Protein AF-A0A1W9SEL7-F1 (afdb_monomer)

Solvent-accessible surface area (backbone atoms only — not comparable to full-atom values): 6233 Å² total; per-residue (Å²): 113,47,73,79,56,69,37,65,47,101,84,68,47,80,38,67,69,52,57,69,60,51,55,50,52,54,50,51,52,53,48,37,45,72,78,35,52,65,64,41,68,40,47,65,37,40,35,54,46,99,85,51,26,38,34,38,27,29,64,69,72,60,26,35,34,37,40,40,67,62,68,57,68,65,29,49,51,54,47,48,55,52,50,52,54,26,55,79,68,72,43,52,85,44,36,44,32,41,37,35,64,49,86,98,44,71,50,74,43,63,64,131

Nearest PDB structures (foldseek):
  8p1u-assembly1_E  TM=7.828E-01  e=2.071E-04  Pseudomonas aeruginosa
  9btg-assembly1_C  TM=3.537E-01  e=1.148E+00  Homo sapiens
  2vrt-assembly1_A  TM=2.180E-01  e=5.258E+00  Escherichia coli

Foldseek 3Di:
DPAFDWDQDPVRDTDGPDVPLVVVQVVLLVVCCVPPVPVSVQWPDWHQDPQRWIWTFGPAQREIETQTHPDSVVLVVVVVVVVVVCVVVVNPNQWRYWYSNDDPDIDTDGHD

Mean predicted aligned error: 4.71 Å

pLDDT: mean 89.11, std 7.03, range [60.47, 96.12]

Structure (mmCIF, N/CA/C/O backbone):
data_AF-A0A1W9SEL7-F1
#
_entry.id   AF-A0A1W9SEL7-F1
#
loop_
_atom_site.group_PDB
_atom_site.id
_atom_site.type_symbol
_atom_site.label_atom_id
_atom_site.label_alt_id
_atom_site.label_comp_id
_atom_site.label_asym_id
_atom_site.label_entity_id
_atom_site.label_seq_id
_atom_site.pdbx_PDB_ins_code
_atom_site.Cartn_x
_atom_site.Cartn_y
_atom_site.Cartn_z
_atom_site.occupancy
_atom_site.B_iso_or_equiv
_atom_site.auth_seq_id
_atom_site.auth_comp_id
_atom_site.auth_asym_id
_atom_site.auth_atom_id
_atom_site.pdbx_PDB_model_num
ATOM 1 N N . ILE A 1 1 ? 8.439 5.932 -1.613 1.00 60.47 1 ILE A N 1
ATOM 2 C CA . ILE A 1 1 ? 8.726 4.641 -2.286 1.00 60.47 1 ILE A CA 1
ATOM 3 C C . ILE A 1 1 ? 10.081 4.193 -1.777 1.00 60.47 1 ILE A C 1
ATOM 5 O O . ILE A 1 1 ? 11.043 4.935 -1.947 1.00 60.47 1 ILE A O 1
ATOM 9 N N . THR A 1 2 ? 10.129 3.054 -1.103 1.00 64.75 2 THR A N 1
ATOM 10 C CA . THR A 1 2 ? 11.335 2.460 -0.506 1.00 64.75 2 THR A CA 1
ATOM 11 C C . THR A 1 2 ? 11.550 1.073 -1.124 1.00 64.75 2 THR A C 1
ATOM 13 O O . THR A 1 2 ? 10.683 0.567 -1.838 1.00 64.75 2 THR A O 1
ATOM 16 N N . GLY A 1 3 ? 12.739 0.481 -0.964 1.00 60.62 3 GLY A N 1
ATOM 17 C CA . GLY A 1 3 ? 13.061 -0.806 -1.605 1.00 60.62 3 GLY A CA 1
ATOM 18 C C . GLY A 1 3 ? 13.332 -0.728 -3.116 1.00 60.62 3 GLY A C 1
ATOM 19 O O . GLY A 1 3 ? 13.294 -1.744 -3.802 1.00 60.62 3 GLY A O 1
ATOM 20 N N . ILE A 1 4 ? 13.621 0.464 -3.655 1.00 67.31 4 ILE A N 1
ATOM 21 C CA . ILE A 1 4 ? 14.069 0.620 -5.046 1.00 67.31 4 ILE A CA 1
ATOM 22 C C . ILE A 1 4 ? 15.482 0.047 -5.160 1.00 67.31 4 ILE A C 1
ATOM 24 O O . ILE A 1 4 ? 16.433 0.600 -4.606 1.00 67.31 4 ILE A O 1
ATOM 28 N N . HIS A 1 5 ? 15.623 -1.054 -5.890 1.00 72.62 5 HIS A N 1
ATOM 29 C CA . HIS A 1 5 ? 16.928 -1.621 -6.184 1.00 72.62 5 HIS A CA 1
ATOM 30 C C . HIS A 1 5 ? 17.645 -0.765 -7.233 1.00 72.62 5 HIS A C 1
ATOM 32 O O . HIS A 1 5 ? 17.101 -0.489 -8.304 1.00 72.62 5 HIS A O 1
ATOM 38 N N . LEU A 1 6 ? 18.857 -0.322 -6.901 1.00 82.19 6 LEU A N 1
ATOM 39 C CA . LEU A 1 6 ? 19.727 0.434 -7.795 1.00 82.19 6 LEU A CA 1
ATOM 40 C C . LEU A 1 6 ? 20.904 -0.447 -8.213 1.00 82.19 6 LEU A C 1
ATOM 42 O O . LEU A 1 6 ? 21.515 -1.098 -7.366 1.00 82.19 6 LEU A O 1
ATOM 46 N N . VAL A 1 7 ? 21.240 -0.425 -9.497 1.00 86.38 7 VAL A N 1
ATOM 47 C CA . VAL A 1 7 ? 22.414 -1.098 -10.073 1.00 86.38 7 VAL A CA 1
ATOM 48 C C . VAL A 1 7 ? 23.295 -0.076 -10.777 1.00 86.38 7 VAL A C 1
ATOM 50 O O . VAL A 1 7 ? 22.827 1.005 -11.123 1.00 86.38 7 VAL A O 1
ATOM 53 N N . ASN A 1 8 ? 24.569 -0.397 -10.983 1.00 91.75 8 ASN A N 1
ATOM 54 C CA . ASN A 1 8 ? 25.436 0.431 -11.816 1.00 91.75 8 ASN A CA 1
ATOM 55 C C . ASN A 1 8 ? 25.229 0.049 -13.286 1.00 91.75 8 ASN A C 1
ATOM 57 O O . ASN A 1 8 ? 25.234 -1.137 -13.615 1.00 91.75 8 ASN A O 1
ATOM 61 N N . ASP A 1 9 ? 25.050 1.035 -14.159 1.00 88.38 9 ASP A N 1
ATOM 62 C CA . ASP A 1 9 ? 25.080 0.820 -15.604 1.00 88.38 9 ASP A CA 1
ATOM 63 C C . ASP A 1 9 ? 26.523 0.642 -16.118 1.00 88.38 9 ASP A C 1
ATOM 65 O O . ASP A 1 9 ? 27.495 0.695 -15.357 1.00 88.38 9 ASP A O 1
ATOM 69 N N . SER A 1 10 ? 26.679 0.452 -17.430 1.00 87.50 10 SER A N 1
ATOM 70 C CA . SER A 1 10 ? 27.986 0.297 -18.086 1.00 87.50 10 SER A CA 1
ATOM 71 C C . SER A 1 10 ? 28.911 1.514 -17.948 1.00 87.50 10 SER A C 1
ATOM 73 O O . SER A 1 10 ? 30.086 1.420 -18.286 1.00 87.50 10 SER A O 1
ATOM 75 N N . THR A 1 11 ? 28.399 2.652 -17.472 1.00 90.75 11 THR A N 1
ATOM 76 C CA . THR A 1 11 ? 29.159 3.886 -17.220 1.00 90.75 11 THR A CA 1
ATOM 77 C C . THR A 1 11 ? 29.483 4.090 -15.736 1.00 90.75 11 THR A C 1
ATOM 79 O O . THR A 1 11 ? 30.118 5.077 -15.373 1.00 90.75 11 THR A O 1
ATOM 82 N N . GLY A 1 12 ? 29.060 3.167 -14.863 1.00 87.75 12 GLY A N 1
ATOM 83 C CA . GLY A 1 12 ? 29.219 3.276 -13.412 1.00 87.75 12 GLY A CA 1
ATOM 84 C C . GLY A 1 12 ? 28.157 4.146 -12.731 1.00 87.75 12 GLY A C 1
ATOM 85 O O . GLY A 1 12 ? 28.245 4.393 -11.527 1.00 87.75 12 GLY A O 1
ATOM 86 N N . LYS A 1 13 ? 27.136 4.606 -13.463 1.00 90.81 13 LYS A N 1
ATOM 87 C CA . LYS A 1 13 ? 26.049 5.417 -12.912 1.00 90.81 13 LYS A CA 1
ATOM 88 C C . LYS A 1 13 ? 25.004 4.519 -12.256 1.00 90.81 13 LYS A C 1
ATOM 90 O O . LYS A 1 13 ? 24.579 3.522 -12.832 1.00 90.81 13 LYS A O 1
ATOM 95 N N . LYS A 1 14 ? 24.530 4.908 -11.067 1.00 86.50 14 LYS A N 1
ATOM 96 C CA . LYS A 1 14 ? 23.401 4.235 -10.409 1.00 86.50 14 LYS A CA 1
ATOM 97 C C . LYS A 1 14 ? 22.108 4.480 -11.186 1.00 86.50 14 LYS A C 1
ATOM 99 O O . LYS A 1 14 ? 21.668 5.623 -11.320 1.00 86.50 14 LYS A O 1
ATOM 104 N N . VAL A 1 15 ? 21.482 3.405 -11.640 1.00 87.31 15 VAL A N 1
ATOM 105 C CA . VAL A 1 15 ? 20.186 3.385 -12.321 1.00 87.31 15 VAL A CA 1
ATOM 106 C C . VAL A 1 15 ? 19.225 2.458 -11.586 1.00 87.31 15 VAL A C 1
ATOM 108 O O . VAL A 1 15 ? 19.641 1.584 -10.826 1.00 87.31 15 VAL A O 1
ATOM 111 N N . ILE A 1 16 ? 17.925 2.659 -11.789 1.00 85.06 16 ILE A N 1
ATOM 112 C CA . ILE A 1 16 ? 16.897 1.775 -11.238 1.00 85.06 16 ILE A CA 1
ATOM 113 C C . ILE A 1 16 ? 17.027 0.408 -11.918 1.00 85.06 16 ILE A C 1
ATOM 115 O O . ILE A 1 16 ? 16.936 0.320 -13.139 1.00 85.06 16 ILE A O 1
ATOM 119 N N . GLU A 1 17 ? 17.207 -0.653 -11.128 1.00 84.31 17 GLU A N 1
ATOM 120 C CA . GLU A 1 17 ? 17.350 -2.034 -11.618 1.00 84.31 17 GLU A CA 1
ATOM 121 C C . GLU A 1 17 ? 16.140 -2.461 -12.454 1.00 84.31 17 GLU A C 1
ATOM 123 O O . GLU A 1 17 ? 16.272 -3.158 -13.456 1.00 84.31 17 GLU A O 1
ATOM 128 N N . ASN A 1 18 ? 14.944 -2.016 -12.058 1.00 84.88 18 ASN A N 1
ATOM 129 C CA . ASN A 1 18 ? 13.704 -2.338 -12.747 1.00 84.88 18 ASN A CA 1
ATOM 130 C C . ASN A 1 18 ? 12.800 -1.107 -12.902 1.00 84.88 18 ASN A C 1
ATOM 132 O O . ASN A 1 18 ?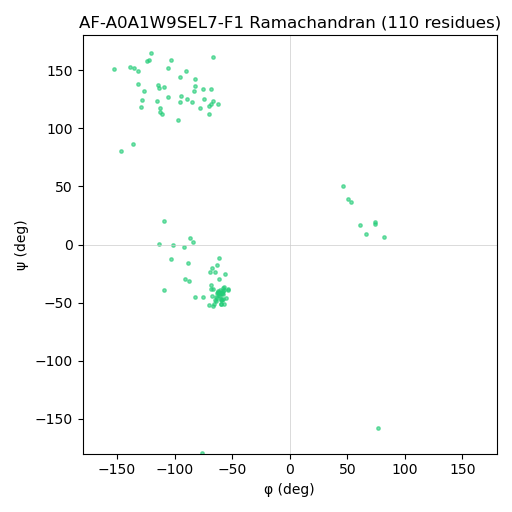 11.916 -0.845 -12.080 1.00 84.88 18 ASN A O 1
ATOM 136 N N . GLN A 1 19 ? 13.024 -0.352 -13.980 1.00 85.31 19 GLN A N 1
ATOM 137 C CA . GLN A 1 19 ? 12.244 0.848 -14.295 1.00 85.31 19 GLN A CA 1
ATOM 138 C C . GLN A 1 19 ? 10.741 0.549 -14.431 1.00 85.31 19 GLN A C 1
ATOM 140 O O . GLN A 1 19 ? 9.917 1.318 -13.945 1.00 85.31 19 GLN A O 1
ATOM 145 N N . ILE A 1 20 ? 10.375 -0.607 -14.999 1.00 86.38 20 ILE A N 1
ATOM 146 C CA . ILE A 1 20 ? 8.973 -1.019 -15.185 1.00 86.38 20 ILE A CA 1
ATOM 147 C C . ILE A 1 20 ? 8.253 -1.142 -13.834 1.00 86.38 20 ILE A C 1
ATOM 149 O O . ILE A 1 20 ? 7.114 -0.688 -13.686 1.00 86.38 20 ILE A O 1
ATOM 153 N N . LEU A 1 21 ? 8.903 -1.739 -12.829 1.00 83.00 21 LEU A N 1
ATOM 154 C CA . LEU A 1 21 ? 8.338 -1.843 -11.481 1.00 83.00 21 LEU A CA 1
ATOM 155 C C . LEU A 1 21 ? 8.202 -0.475 -10.809 1.00 83.00 21 LEU A C 1
ATOM 157 O O . LEU A 1 21 ? 7.195 -0.234 -10.139 1.00 83.00 21 LEU A O 1
ATOM 161 N N . MET A 1 22 ? 9.166 0.424 -11.013 1.00 84.94 22 MET A N 1
ATOM 162 C CA . MET A 1 22 ? 9.087 1.790 -10.493 1.00 84.94 22 MET A CA 1
ATOM 163 C C . MET A 1 22 ? 7.922 2.565 -11.120 1.00 84.94 22 MET A C 1
ATOM 165 O O . MET A 1 22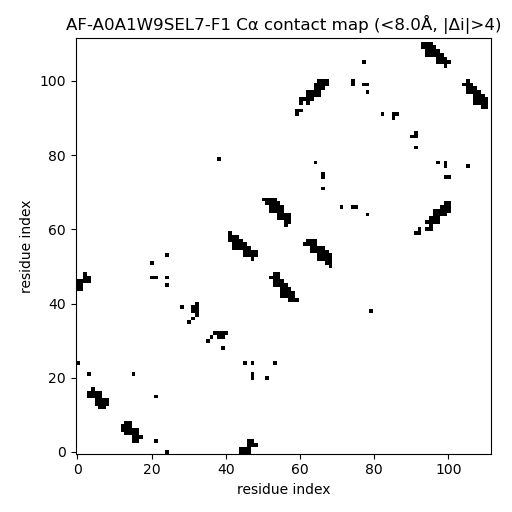 ? 7.102 3.137 -10.401 1.00 84.94 22 MET A O 1
ATOM 169 N N . ASP A 1 23 ? 7.790 2.535 -12.445 1.00 87.62 23 ASP A N 1
ATOM 170 C CA . ASP A 1 23 ? 6.705 3.217 -13.155 1.00 87.62 23 ASP A CA 1
ATOM 171 C C . ASP A 1 23 ? 5.339 2.688 -12.711 1.00 87.62 23 ASP A C 1
ATOM 173 O O . ASP A 1 23 ? 4.390 3.451 -12.498 1.00 87.62 23 ASP A O 1
ATOM 177 N N . ARG A 1 24 ? 5.247 1.372 -12.490 1.00 85.75 24 ARG A N 1
ATOM 178 C CA . ARG A 1 24 ? 4.054 0.725 -11.944 1.00 85.75 24 ARG A CA 1
ATOM 179 C C . ARG A 1 24 ? 3.734 1.203 -10.525 1.00 85.75 24 ARG A C 1
ATOM 181 O O . ARG A 1 24 ? 2.577 1.524 -10.255 1.00 85.75 24 ARG A O 1
ATOM 188 N N . ALA A 1 25 ? 4.727 1.280 -9.641 1.00 87.06 25 ALA A N 1
ATOM 189 C CA . ALA A 1 25 ? 4.565 1.789 -8.278 1.00 87.06 25 ALA A CA 1
ATOM 190 C C . ALA A 1 25 ? 4.052 3.234 -8.268 1.00 87.06 25 ALA A C 1
ATOM 192 O O . ALA A 1 25 ? 3.071 3.561 -7.597 1.00 87.06 25 ALA A O 1
ATOM 193 N N . VAL A 1 26 ? 4.678 4.093 -9.077 1.00 89.69 26 VAL A N 1
ATOM 194 C CA . VAL A 1 26 ? 4.292 5.500 -9.231 1.00 89.69 26 VAL A CA 1
ATOM 195 C C . VAL A 1 26 ? 2.874 5.615 -9.785 1.00 89.69 26 VAL A C 1
ATOM 197 O O . VAL A 1 26 ? 2.094 6.435 -9.300 1.00 89.69 26 VAL A O 1
ATOM 200 N N . LYS A 1 27 ? 2.504 4.789 -10.771 1.00 89.62 27 LYS A N 1
ATOM 201 C CA . LYS A 1 27 ? 1.144 4.765 -11.328 1.00 89.62 27 LYS A CA 1
ATOM 202 C C . LYS A 1 27 ? 0.104 4.414 -10.265 1.00 89.62 27 LYS A C 1
ATOM 204 O O . LYS A 1 27 ? -0.921 5.088 -10.191 1.00 89.62 27 LYS A O 1
ATOM 209 N N . ILE A 1 28 ? 0.379 3.408 -9.434 1.00 89.50 28 ILE A N 1
ATOM 210 C CA . ILE A 1 28 ? -0.498 3.013 -8.325 1.00 89.50 28 ILE A CA 1
ATOM 211 C C . ILE A 1 28 ? -0.676 4.177 -7.347 1.00 89.50 28 ILE A C 1
ATOM 213 O O . ILE A 1 28 ? -1.807 4.572 -7.081 1.00 89.50 28 ILE A O 1
ATOM 217 N N . LEU A 1 29 ? 0.413 4.801 -6.890 1.00 91.62 29 LEU A N 1
ATOM 218 C CA . LEU A 1 29 ? 0.332 5.943 -5.972 1.00 91.62 29 LEU A CA 1
ATOM 219 C C . LEU A 1 29 ? -0.428 7.130 -6.568 1.00 91.62 29 LEU A C 1
ATOM 221 O O . LEU A 1 29 ? -1.236 7.743 -5.877 1.00 91.62 29 LEU A O 1
ATOM 225 N N . LYS A 1 30 ? -0.216 7.441 -7.853 1.00 92.94 30 LYS A N 1
ATOM 226 C CA . LYS A 1 30 ? -0.966 8.499 -8.548 1.00 92.94 30 LYS A CA 1
ATOM 227 C C . LYS A 1 30 ? -2.462 8.187 -8.620 1.00 92.94 30 LYS A C 1
ATOM 229 O O . LYS A 1 30 ? -3.268 9.097 -8.456 1.00 92.94 30 LYS A O 1
ATOM 234 N N . MET A 1 31 ? -2.832 6.927 -8.857 1.00 90.88 31 MET A N 1
ATOM 235 C CA . MET A 1 31 ? -4.233 6.501 -8.852 1.00 90.88 31 MET A CA 1
ATOM 236 C C . MET A 1 31 ? -4.867 6.644 -7.470 1.00 90.88 31 MET A C 1
ATOM 238 O O . MET A 1 31 ? -5.945 7.223 -7.378 1.00 90.88 31 MET A O 1
ATOM 242 N N . ILE A 1 32 ? -4.191 6.175 -6.416 1.00 92.75 32 ILE A N 1
ATOM 243 C CA . ILE A 1 32 ? -4.669 6.321 -5.033 1.00 92.75 32 ILE A CA 1
ATOM 244 C C . ILE A 1 32 ? -4.814 7.808 -4.713 1.00 92.75 32 ILE A C 1
ATOM 246 O O . ILE A 1 32 ? -5.900 8.238 -4.374 1.00 92.75 32 ILE A O 1
ATOM 250 N N . LYS A 1 33 ? -3.784 8.630 -4.955 1.00 95.12 33 LYS A N 1
ATOM 251 C CA . LYS A 1 33 ? -3.839 10.083 -4.716 1.00 95.12 33 LYS A CA 1
ATOM 252 C C . LYS A 1 33 ? -5.024 10.764 -5.404 1.00 95.12 33 LYS A C 1
ATOM 254 O O . LYS A 1 33 ? -5.581 11.707 -4.856 1.00 95.12 33 LYS A O 1
ATOM 259 N N . LYS A 1 34 ? -5.365 10.334 -6.621 1.00 93.75 34 LYS A N 1
ATOM 260 C CA . LYS A 1 34 ? -6.468 10.909 -7.396 1.00 93.75 34 LYS A CA 1
ATOM 261 C C . LYS A 1 34 ? -7.837 10.462 -6.878 1.00 93.75 34 LYS A C 1
ATOM 263 O O . LYS A 1 34 ? -8.737 11.289 -6.804 1.00 93.75 34 LYS A O 1
ATOM 268 N N . ASN A 1 35 ? -7.999 9.172 -6.596 1.00 91.44 35 ASN A N 1
ATOM 269 C CA . ASN A 1 35 ? -9.303 8.579 -6.288 1.00 91.44 35 ASN A CA 1
ATOM 270 C C . ASN A 1 35 ? -9.620 8.594 -4.789 1.00 91.44 35 ASN A C 1
ATOM 272 O O . ASN A 1 35 ? -10.784 8.649 -4.412 1.00 91.44 35 ASN A O 1
ATOM 276 N N . ASP A 1 36 ? -8.586 8.532 -3.957 1.00 93.75 36 ASP A N 1
ATOM 277 C CA . ASP A 1 36 ? -8.663 8.467 -2.506 1.00 93.75 36 ASP A CA 1
ATOM 278 C C . ASP A 1 36 ? -7.470 9.215 -1.860 1.00 93.75 36 ASP A C 1
ATOM 280 O O . ASP A 1 36 ? -6.458 8.617 -1.465 1.00 93.75 36 ASP A O 1
ATOM 284 N N . PRO A 1 37 ? -7.550 10.558 -1.774 1.00 94.50 37 PRO A N 1
ATOM 285 C CA . PRO A 1 37 ? -6.495 11.376 -1.182 1.00 94.50 37 PRO A CA 1
ATOM 286 C C . PRO A 1 37 ? -6.233 11.063 0.295 1.00 94.50 37 PRO A C 1
ATOM 288 O O . PRO A 1 37 ? -5.099 11.225 0.748 1.00 94.50 37 PRO A O 1
ATOM 291 N N . PHE A 1 38 ? -7.256 10.620 1.035 1.00 93.94 38 PHE A N 1
ATOM 292 C CA . PHE A 1 38 ? -7.119 10.269 2.445 1.00 93.94 38 PHE A CA 1
ATOM 293 C C . PHE A 1 38 ? -6.291 8.995 2.597 1.00 93.94 38 PHE A C 1
ATOM 295 O O . PHE A 1 38 ? -5.249 9.033 3.247 1.00 93.94 38 PHE A O 1
ATOM 302 N N . LEU A 1 39 ? -6.646 7.913 1.898 1.00 93.56 39 LEU A N 1
ATOM 303 C CA . LEU A 1 39 ? -5.847 6.687 1.895 1.00 93.56 39 LEU A CA 1
ATOM 304 C C . LEU A 1 39 ? -4.415 6.935 1.411 1.00 93.56 39 LEU A C 1
ATOM 306 O O . LEU A 1 39 ? -3.468 6.405 1.984 1.00 93.56 39 LEU A O 1
ATOM 310 N N . TYR A 1 40 ? -4.231 7.776 0.388 1.00 94.69 40 TYR A N 1
ATOM 311 C CA . TYR A 1 40 ? -2.890 8.181 -0.043 1.00 94.69 40 TYR A CA 1
ATOM 312 C C . TYR A 1 40 ? -2.109 8.859 1.086 1.00 94.69 40 TYR A C 1
ATOM 314 O O . TYR A 1 40 ? -0.918 8.602 1.252 1.00 94.69 40 TYR A O 1
ATOM 322 N N . SER A 1 41 ? -2.771 9.723 1.858 1.00 94.25 41 SER A N 1
ATOM 323 C CA . SER A 1 41 ? -2.154 10.398 2.994 1.00 94.25 41 SER A CA 1
ATOM 324 C C . SER A 1 41 ? -1.804 9.445 4.133 1.00 94.25 41 SER A C 1
ATOM 326 O O . SER A 1 41 ? -0.911 9.773 4.900 1.00 94.25 41 SER A O 1
ATOM 328 N N . GLU A 1 42 ? -2.411 8.264 4.202 1.00 94.19 42 GLU A N 1
ATOM 329 C CA . GLU A 1 42 ? -2.134 7.254 5.227 1.00 94.19 42 GLU A CA 1
ATOM 330 C C . GLU A 1 42 ? -0.994 6.305 4.855 1.00 94.19 42 GLU A C 1
ATOM 332 O O . GLU A 1 42 ? -0.437 5.648 5.729 1.00 94.19 42 GLU A O 1
ATOM 337 N N . ILE A 1 43 ? -0.587 6.252 3.587 1.00 93.62 43 ILE A N 1
ATOM 338 C CA . ILE A 1 43 ? 0.547 5.434 3.147 1.00 93.62 43 ILE A CA 1
ATOM 339 C C . ILE A 1 43 ? 1.856 6.148 3.514 1.00 93.62 43 ILE A C 1
ATOM 341 O O . ILE A 1 43 ? 2.146 7.240 3.019 1.00 93.62 43 ILE A O 1
ATOM 345 N N . SER A 1 44 ? 2.672 5.525 4.365 1.00 93.06 44 SER A N 1
ATOM 346 C CA . SER A 1 44 ? 4.037 5.974 4.666 1.00 93.06 44 SER A CA 1
ATOM 347 C C . SER A 1 44 ? 5.012 5.488 3.596 1.00 93.06 44 SER A C 1
ATOM 349 O O . SER A 1 44 ? 5.820 6.264 3.079 1.00 93.06 44 SER A O 1
ATOM 351 N N . GLU A 1 45 ? 4.897 4.216 3.208 1.00 91.56 45 GLU A N 1
ATOM 352 C CA . GLU A 1 45 ? 5.807 3.581 2.263 1.00 91.56 45 GLU A CA 1
ATOM 353 C C . GLU A 1 45 ? 5.092 2.673 1.262 1.00 91.56 45 GLU A C 1
ATOM 355 O O . GLU A 1 45 ? 4.045 2.087 1.523 1.00 91.56 45 GLU A O 1
ATOM 360 N N . LEU A 1 46 ? 5.711 2.539 0.090 1.00 90.56 46 LEU A N 1
ATOM 361 C CA . LEU A 1 46 ? 5.355 1.551 -0.921 1.00 90.56 46 LEU A CA 1
ATOM 362 C C . LEU A 1 46 ? 6.637 0.826 -1.296 1.00 90.56 46 LEU A C 1
ATOM 364 O O . LEU A 1 46 ? 7.600 1.479 -1.716 1.00 90.56 46 LEU A O 1
ATOM 368 N N . ASN A 1 47 ? 6.603 -0.495 -1.159 1.00 88.56 47 ASN A N 1
ATOM 369 C CA . ASN A 1 47 ? 7.669 -1.411 -1.521 1.00 88.56 47 ASN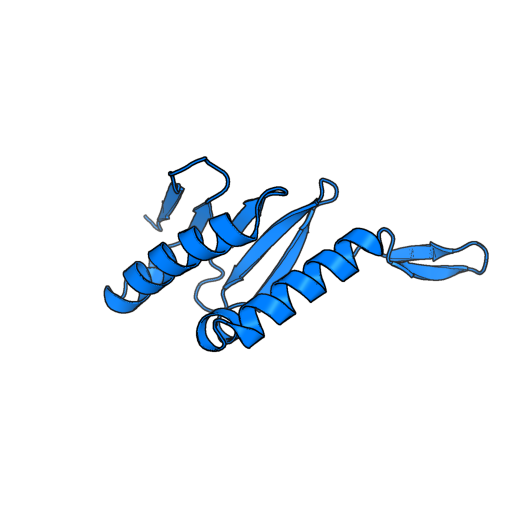 A CA 1
ATOM 370 C C . ASN A 1 47 ? 7.213 -2.314 -2.681 1.00 88.56 47 ASN A C 1
ATOM 372 O O . ASN A 1 47 ? 6.076 -2.793 -2.712 1.00 88.56 47 ASN A O 1
ATOM 376 N N . CYS A 1 48 ? 8.110 -2.522 -3.643 1.00 85.50 48 CYS A N 1
ATOM 377 C CA . CYS A 1 48 ? 7.932 -3.451 -4.750 1.00 85.50 48 CYS A CA 1
ATOM 378 C C . CYS A 1 48 ? 8.926 -4.599 -4.601 1.00 85.50 48 CYS A C 1
ATOM 380 O O . CYS A 1 48 ? 10.129 -4.400 -4.765 1.00 85.50 48 CYS A O 1
ATOM 382 N N . SER A 1 49 ? 8.437 -5.815 -4.356 1.00 82.56 49 SER A N 1
ATOM 383 C CA . SER A 1 49 ? 9.317 -6.984 -4.292 1.00 82.56 49 SER A CA 1
ATOM 384 C C . SER A 1 49 ? 9.938 -7.291 -5.662 1.00 82.56 49 SER A C 1
ATOM 386 O O . SER A 1 49 ? 9.391 -6.926 -6.706 1.00 82.56 49 SER A O 1
ATOM 388 N N . LYS A 1 50 ? 11.037 -8.061 -5.691 1.00 75.81 50 LYS A N 1
ATOM 389 C CA . LYS A 1 50 ? 11.646 -8.553 -6.948 1.00 75.81 50 LYS A CA 1
ATOM 390 C C . LYS A 1 50 ? 10.670 -9.348 -7.829 1.00 75.81 50 LYS A C 1
ATOM 392 O O . LYS A 1 50 ? 10.838 -9.400 -9.041 1.00 75.81 50 LYS A O 1
ATOM 397 N N . LYS A 1 51 ? 9.632 -9.947 -7.231 1.00 81.12 51 LYS A N 1
ATOM 398 C CA . LYS A 1 51 ? 8.554 -10.671 -7.935 1.00 81.12 51 LYS A CA 1
ATOM 399 C C . LYS A 1 51 ? 7.406 -9.750 -8.386 1.00 81.12 51 LYS A C 1
ATOM 401 O O . LYS A 1 51 ? 6.379 -10.229 -8.872 1.00 81.12 51 LYS A O 1
ATOM 406 N N . GLY A 1 52 ? 7.564 -8.437 -8.212 1.00 80.44 52 GLY A N 1
ATOM 407 C CA . GLY A 1 52 ? 6.587 -7.410 -8.560 1.00 80.44 52 GLY A CA 1
ATOM 408 C C . GLY A 1 52 ? 5.388 -7.336 -7.618 1.00 80.44 52 GLY A C 1
ATOM 409 O O . GLY A 1 52 ? 4.340 -6.830 -8.022 1.00 80.44 52 GLY A O 1
ATOM 410 N N . GLU A 1 53 ? 5.500 -7.872 -6.400 1.00 88.19 53 GLU A N 1
ATOM 411 C CA . GLU A 1 53 ? 4.452 -7.718 -5.392 1.00 88.19 53 GLU A CA 1
ATOM 412 C C . GLU A 1 53 ? 4.487 -6.310 -4.817 1.00 88.19 53 GLU A C 1
ATOM 414 O O . GLU A 1 53 ? 5.552 -5.809 -4.463 1.00 88.19 53 GLU A O 1
ATOM 419 N N . ILE A 1 54 ? 3.313 -5.695 -4.718 1.00 89.38 54 ILE A N 1
ATOM 420 C CA . ILE A 1 54 ? 3.142 -4.378 -4.122 1.00 89.38 54 ILE A CA 1
ATOM 421 C C . ILE A 1 54 ? 2.771 -4.553 -2.653 1.00 89.38 54 ILE A C 1
ATOM 423 O O . ILE A 1 54 ? 1.826 -5.282 -2.325 1.00 89.38 54 ILE A O 1
ATOM 427 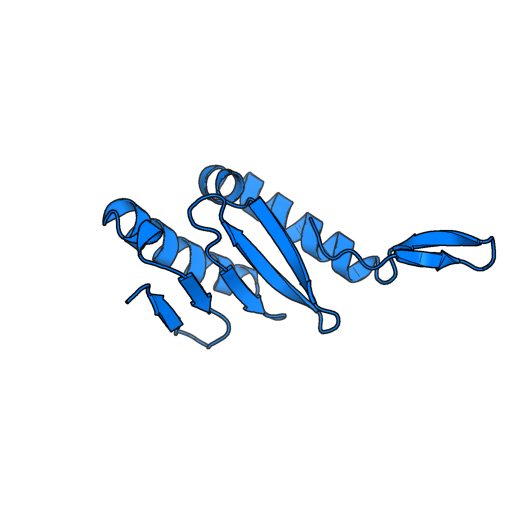N N . ILE A 1 55 ? 3.522 -3.874 -1.793 1.00 92.19 55 ILE A N 1
ATOM 428 C CA . ILE A 1 55 ? 3.324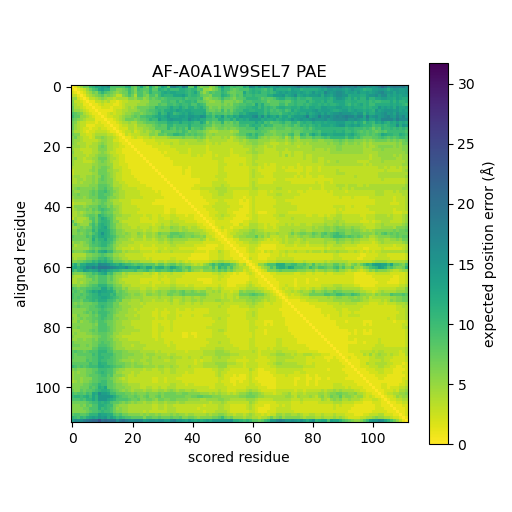 -3.842 -0.347 1.00 92.19 55 ILE A CA 1
ATOM 429 C C . ILE A 1 55 ? 3.250 -2.376 0.077 1.00 92.19 55 ILE A C 1
ATOM 431 O O . ILE A 1 55 ? 4.091 -1.575 -0.339 1.00 92.19 55 ILE A O 1
ATOM 435 N N . PHE A 1 56 ? 2.253 -2.017 0.882 1.00 92.38 56 PHE A N 1
ATOM 436 C CA . PHE A 1 56 ? 2.197 -0.706 1.528 1.00 92.38 56 PHE A CA 1
ATOM 437 C C . PHE A 1 56 ? 2.526 -0.818 3.002 1.00 92.38 56 PHE A C 1
ATOM 439 O O . PHE A 1 56 ? 2.227 -1.827 3.635 1.00 92.38 56 PHE A O 1
ATOM 446 N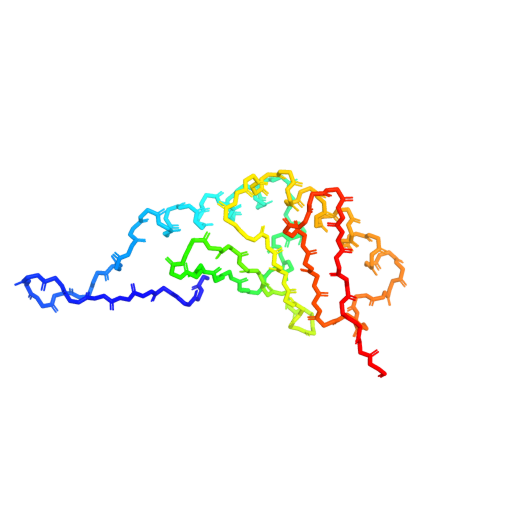 N . HIS A 1 57 ? 3.069 0.262 3.535 1.00 93.62 57 HIS A N 1
ATOM 447 C CA . HIS A 1 57 ? 3.117 0.516 4.961 1.00 93.62 57 HIS A CA 1
ATOM 448 C C . HIS A 1 57 ? 2.238 1.725 5.240 1.00 93.62 57 HIS A C 1
ATOM 450 O O . HIS A 1 57 ? 2.275 2.710 4.493 1.00 93.62 57 HIS A O 1
ATOM 456 N N . LEU A 1 58 ? 1.413 1.628 6.278 1.00 93.50 58 LEU A N 1
ATOM 457 C CA . LEU A 1 58 ? 0.615 2.753 6.749 1.00 93.50 58 LEU A CA 1
ATOM 458 C C . LEU A 1 58 ? 1.394 3.546 7.801 1.00 93.50 58 LEU A C 1
ATOM 460 O O . LEU A 1 58 ? 2.207 2.994 8.542 1.00 93.50 58 LEU A O 1
ATOM 464 N N . LYS A 1 59 ? 1.139 4.853 7.875 1.00 90.44 59 LYS A N 1
ATOM 465 C CA . LYS A 1 59 ? 1.750 5.758 8.858 1.00 90.44 59 LYS A CA 1
ATOM 466 C C . LYS A 1 59 ? 1.453 5.323 10.284 1.00 90.44 59 LYS A C 1
ATOM 468 O O . LYS A 1 59 ? 2.329 5.379 11.143 1.00 90.44 59 LYS A O 1
ATOM 473 N N . GLU A 1 60 ? 0.217 4.906 10.537 1.00 77.88 60 GLU A N 1
ATOM 474 C CA . GLU A 1 60 ? -0.209 4.496 11.864 1.00 77.88 60 GLU A CA 1
ATOM 475 C C . GLU A 1 60 ? 0.151 3.025 12.113 1.00 77.88 60 GLU A C 1
ATOM 477 O O . GLU A 1 60 ? -0.287 2.133 11.389 1.00 77.88 60 GLU A O 1
ATOM 482 N N . ASN A 1 61 ? 0.930 2.768 13.169 1.00 72.81 61 ASN A N 1
ATOM 483 C CA . ASN A 1 61 ? 1.296 1.426 13.647 1.00 72.81 61 ASN A CA 1
ATOM 484 C C . ASN A 1 61 ? 2.070 0.531 12.663 1.00 72.81 61 ASN A C 1
ATOM 486 O O . ASN A 1 61 ? 2.142 -0.674 12.903 1.00 72.81 61 ASN A O 1
ATOM 490 N N . ASP A 1 62 ? 2.650 1.107 11.604 1.00 83.75 62 ASP A N 1
ATOM 491 C CA . ASP A 1 62 ? 3.400 0.382 10.568 1.00 83.75 62 ASP A CA 1
ATOM 492 C C . ASP A 1 62 ? 2.617 -0.824 10.014 1.00 83.75 62 ASP A C 1
ATOM 494 O O . ASP A 1 62 ? 3.148 -1.915 9.802 1.00 83.75 62 ASP A O 1
ATOM 498 N N . VAL A 1 63 ? 1.300 -0.646 9.834 1.00 94.00 63 VAL A N 1
ATOM 499 C CA . VAL A 1 63 ? 0.440 -1.711 9.308 1.00 94.00 63 VAL A CA 1
ATOM 500 C C . VAL A 1 63 ? 0.900 -2.063 7.901 1.00 94.00 63 VAL A C 1
ATOM 502 O O . VAL A 1 63 ? 0.879 -1.222 6.999 1.00 94.00 63 VAL A O 1
ATOM 505 N N . VAL A 1 64 ? 1.262 -3.330 7.708 1.00 95.00 64 VAL A N 1
ATOM 506 C CA . VAL A 1 64 ? 1.733 -3.832 6.416 1.00 95.00 64 VAL A CA 1
ATOM 507 C C . VAL A 1 64 ? 0.553 -4.329 5.588 1.00 95.00 64 VAL A C 1
ATOM 509 O O . VAL A 1 64 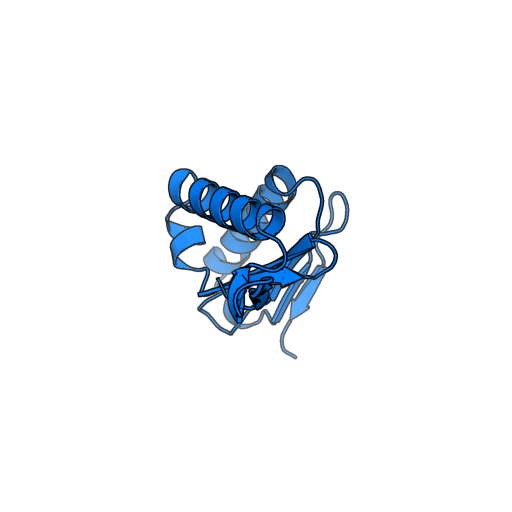? -0.209 -5.196 6.018 1.00 95.00 64 VAL A O 1
ATOM 512 N N . VAL A 1 65 ? 0.408 -3.814 4.372 1.00 95.12 65 VAL A N 1
ATOM 513 C CA . VAL A 1 65 ? -0.673 -4.175 3.451 1.00 95.12 65 VAL A CA 1
ATOM 514 C C . VAL A 1 65 ? -0.104 -4.913 2.249 1.00 95.12 65 VAL A C 1
ATOM 516 O O . VAL A 1 65 ? 0.651 -4.343 1.464 1.00 95.12 65 VAL A O 1
ATOM 519 N N . PHE A 1 66 ? -0.500 -6.170 2.057 1.00 94.75 66 PHE A N 1
ATOM 520 C CA . PHE A 1 66 ? -0.070 -6.987 0.923 1.00 94.75 66 PHE A CA 1
ATOM 521 C C . PHE A 1 66 ? -1.121 -6.955 -0.192 1.00 94.75 66 PHE A C 1
ATOM 523 O O . PHE A 1 66 ? -2.168 -7.594 -0.091 1.00 94.75 66 PHE A O 1
ATOM 530 N N . LEU A 1 67 ? -0.830 -6.254 -1.294 1.00 92.50 67 LEU A N 1
ATOM 531 C CA . LEU A 1 67 ? -1.656 -6.297 -2.511 1.00 92.50 67 LEU A CA 1
ATOM 532 C C . LEU A 1 67 ? -1.238 -7.444 -3.449 1.00 92.50 67 LEU A C 1
ATOM 534 O O . LEU A 1 67 ? -2.048 -8.016 -4.181 1.00 92.50 67 LEU A O 1
ATOM 538 N N . GLY A 1 68 ? 0.046 -7.802 -3.464 1.00 90.00 68 GLY A N 1
ATOM 539 C CA . GLY A 1 68 ? 0.592 -8.760 -4.430 1.00 90.00 68 GLY A CA 1
ATOM 540 C C . GLY A 1 68 ? 0.796 -8.147 -5.819 1.00 90.00 68 GLY A C 1
ATOM 541 O O . GLY A 1 68 ? 0.965 -6.938 -5.957 1.00 90.00 68 GLY A O 1
ATOM 542 N N . ASN A 1 69 ? 0.850 -8.980 -6.863 1.00 85.88 69 ASN A N 1
ATOM 543 C CA . ASN A 1 69 ? 1.382 -8.587 -8.178 1.00 85.88 69 ASN A CA 1
ATOM 544 C C . ASN A 1 69 ? 0.358 -8.554 -9.330 1.00 85.88 69 ASN A C 1
ATOM 546 O O . ASN A 1 69 ? 0.722 -8.215 -10.460 1.00 85.88 69 ASN A O 1
ATOM 550 N N . LYS A 1 70 ? -0.917 -8.860 -9.073 1.00 85.88 70 LYS A N 1
ATOM 551 C CA . LYS A 1 70 ? -2.002 -8.917 -10.072 1.00 85.88 70 LYS A CA 1
ATOM 552 C C . LYS A 1 70 ? -3.232 -8.163 -9.586 1.00 85.88 70 LYS A C 1
ATOM 554 O O . LYS A 1 70 ? -3.472 -8.124 -8.383 1.00 85.88 70 LYS A O 1
ATOM 559 N N . ASP A 1 71 ? -3.975 -7.604 -10.541 1.00 87.06 71 ASP A N 1
ATOM 560 C CA . ASP A 1 71 ? -5.278 -6.957 -10.340 1.00 87.06 71 ASP A CA 1
ATOM 561 C C . ASP A 1 71 ? -5.320 -5.980 -9.151 1.00 87.06 71 ASP A C 1
ATOM 563 O O . ASP A 1 71 ? -6.150 -6.041 -8.245 1.00 87.06 71 ASP A O 1
ATOM 567 N N . TYR A 1 72 ? -4.340 -5.076 -9.134 1.00 85.06 72 TYR A N 1
ATOM 568 C CA . TYR A 1 72 ? -4.140 -4.157 -8.019 1.00 85.06 72 TYR A CA 1
ATOM 569 C C . TYR A 1 72 ? -5.303 -3.180 -7.850 1.00 85.06 72 TYR A C 1
ATOM 571 O O . TYR A 1 72 ? -5.496 -2.705 -6.744 1.00 85.06 72 TYR A O 1
ATOM 579 N N . ILE A 1 73 ? -6.090 -2.893 -8.894 1.00 86.50 73 ILE A N 1
ATOM 580 C CA . ILE A 1 73 ? -7.259 -2.006 -8.784 1.00 86.50 73 ILE A CA 1
ATOM 581 C C . ILE A 1 73 ? -8.320 -2.656 -7.901 1.00 86.50 73 ILE A C 1
ATOM 583 O O . ILE A 1 73 ? -8.749 -2.060 -6.916 1.00 86.50 73 ILE A O 1
ATOM 587 N N . ARG A 1 74 ? -8.707 -3.899 -8.204 1.00 89.56 74 ARG A N 1
ATOM 588 C CA . ARG A 1 74 ? -9.690 -4.617 -7.389 1.00 89.56 74 ARG A CA 1
ATOM 589 C C . ARG A 1 74 ? -9.189 -4.827 -5.962 1.00 89.56 74 ARG A C 1
ATOM 591 O O . ARG A 1 74 ? -9.938 -4.619 -5.014 1.00 89.56 74 ARG A O 1
ATOM 598 N N . LYS A 1 75 ? -7.909 -5.166 -5.799 1.00 91.31 75 LYS A N 1
ATOM 599 C CA . LYS A 1 75 ? -7.304 -5.361 -4.474 1.00 91.31 75 LYS A CA 1
ATOM 600 C C . LYS A 1 75 ? -7.170 -4.072 -3.672 1.00 91.31 75 LYS A C 1
ATOM 602 O O . LYS A 1 75 ? -7.360 -4.100 -2.462 1.00 91.31 75 LYS A O 1
ATOM 607 N N . LEU A 1 76 ? -6.902 -2.946 -4.332 1.00 89.75 76 LEU A N 1
ATOM 608 C CA . LEU A 1 76 ? -6.964 -1.622 -3.714 1.00 89.75 76 LEU A CA 1
ATOM 609 C C . LEU A 1 76 ? -8.370 -1.320 -3.211 1.00 89.75 76 LEU A C 1
ATOM 611 O O . LEU A 1 76 ? -8.499 -0.832 -2.097 1.00 89.75 76 LEU A O 1
ATOM 615 N N . ASN A 1 77 ? -9.405 -1.660 -3.982 1.00 89.94 77 ASN A N 1
ATOM 616 C CA . ASN A 1 77 ? -10.787 -1.477 -3.541 1.00 89.94 77 ASN A CA 1
ATOM 617 C C . ASN A 1 77 ? -11.105 -2.350 -2.317 1.00 89.94 77 ASN A C 1
ATOM 619 O O . ASN A 1 77 ? -11.660 -1.843 -1.348 1.00 89.94 77 ASN A O 1
ATOM 623 N N . TYR A 1 78 ? -10.702 -3.627 -2.314 1.00 91.94 78 TYR A N 1
ATOM 624 C CA . TYR A 1 78 ? -10.871 -4.504 -1.145 1.00 91.94 78 TYR A CA 1
ATOM 625 C C . TYR A 1 78 ? -10.148 -3.964 0.087 1.00 91.94 78 TYR A C 1
ATOM 627 O O . TYR A 1 78 ? -10.732 -3.889 1.168 1.00 91.94 78 TYR A O 1
ATOM 635 N N . PHE A 1 79 ? -8.893 -3.551 -0.084 1.00 93.56 79 PHE A N 1
ATOM 636 C CA . PHE A 1 79 ? -8.128 -2.931 0.985 1.00 93.56 79 PHE A CA 1
ATOM 637 C C . PHE A 1 79 ? -8.810 -1.658 1.498 1.00 93.56 79 PHE A C 1
ATOM 639 O O . PHE A 1 79 ? -8.979 -1.535 2.705 1.00 93.56 79 PHE A O 1
ATOM 646 N N . ALA A 1 80 ? -9.253 -0.760 0.615 1.00 93.44 80 ALA A N 1
ATOM 647 C CA . ALA A 1 80 ? -9.931 0.473 1.000 1.00 93.44 80 ALA A CA 1
ATOM 648 C C . ALA A 1 80 ? -11.185 0.181 1.838 1.00 93.44 80 ALA A C 1
ATOM 650 O O . ALA A 1 80 ? -11.338 0.744 2.917 1.00 93.44 80 ALA A O 1
ATOM 651 N N . THR A 1 81 ? -12.035 -0.763 1.414 1.00 93.69 81 THR A N 1
ATOM 652 C CA . THR A 1 81 ? -13.219 -1.175 2.188 1.00 93.69 81 THR A CA 1
ATOM 653 C C . THR A 1 81 ? -12.854 -1.626 3.605 1.00 93.69 81 THR A C 1
ATOM 655 O O . THR A 1 81 ? -13.482 -1.200 4.573 1.00 93.69 81 THR A O 1
ATOM 658 N N . ILE A 1 82 ? -11.821 -2.460 3.747 1.00 94.31 82 ILE A N 1
ATOM 659 C CA . ILE A 1 82 ? -11.367 -2.954 5.055 1.00 94.31 82 ILE A CA 1
ATOM 660 C C . ILE A 1 82 ? -10.772 -1.822 5.889 1.00 94.31 82 ILE A C 1
ATOM 662 O O . ILE A 1 82 ? -11.072 -1.703 7.074 1.00 94.31 82 ILE A O 1
ATOM 666 N N . PHE A 1 83 ? -9.939 -0.989 5.273 1.00 94.94 83 PHE A N 1
ATOM 667 C CA . PHE A 1 83 ? -9.286 0.142 5.910 1.00 94.94 83 PHE A CA 1
ATOM 668 C C . PHE A 1 83 ? -10.314 1.103 6.515 1.00 94.94 83 PHE A C 1
ATOM 670 O O . PHE A 1 83 ? -10.250 1.375 7.713 1.00 94.94 83 PHE A O 1
ATOM 677 N N . TYR A 1 84 ? -11.315 1.531 5.741 1.00 95.56 84 TYR A N 1
ATOM 678 C CA . TYR A 1 84 ? -12.362 2.425 6.239 1.00 95.56 84 TYR A CA 1
ATOM 679 C C . TYR A 1 84 ? -13.187 1.790 7.352 1.00 95.56 84 TYR A C 1
ATOM 681 O O . TYR A 1 84 ? -13.402 2.424 8.384 1.00 95.56 84 TYR A O 1
ATOM 689 N N . HIS A 1 85 ? -13.543 0.510 7.217 1.00 95.44 85 HIS A N 1
ATOM 690 C CA . HIS A 1 85 ? -14.219 -0.210 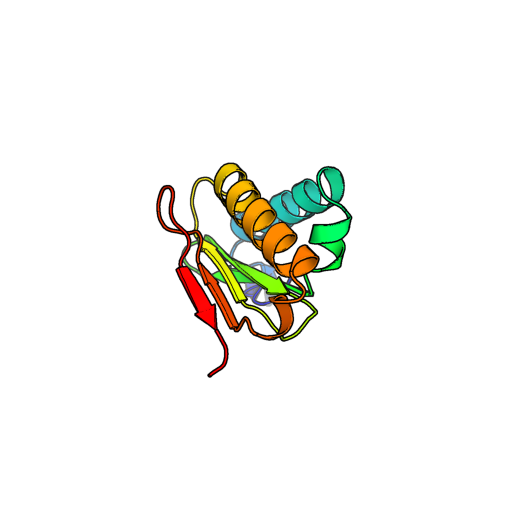8.292 1.00 95.44 85 HIS A CA 1
ATOM 691 C C . HIS A 1 85 ? -13.387 -0.221 9.589 1.00 95.44 85 HIS A C 1
ATOM 693 O O . HIS A 1 85 ? -13.920 -0.005 10.678 1.00 95.44 85 HIS A O 1
ATOM 699 N N . LEU A 1 86 ? -12.072 -0.442 9.502 1.00 94.25 86 LEU A N 1
ATOM 700 C CA . LEU A 1 86 ? -11.177 -0.430 10.663 1.00 94.25 86 LEU A CA 1
ATOM 701 C C . LEU A 1 86 ? -11.013 0.967 11.274 1.00 94.25 86 LEU A C 1
ATOM 703 O O . LEU A 1 86 ? -10.945 1.071 12.502 1.00 94.25 86 LEU A O 1
ATOM 707 N N . VAL A 1 87 ? -10.955 2.016 10.451 1.00 93.44 87 VAL A N 1
ATOM 708 C CA . VAL A 1 87 ? -10.864 3.415 10.895 1.00 93.44 87 VAL A CA 1
ATOM 709 C C . VAL A 1 87 ? -12.141 3.835 11.620 1.00 93.44 87 VAL A C 1
ATOM 711 O O . VAL A 1 87 ? -12.068 4.283 12.764 1.00 93.44 87 VAL A O 1
ATOM 714 N N . GLU A 1 88 ? -13.312 3.611 11.019 1.00 96.12 88 GLU A N 1
ATOM 715 C CA . GLU A 1 88 ? -14.618 3.936 11.615 1.00 96.12 88 GLU A CA 1
ATOM 716 C C . GLU A 1 88 ? -14.819 3.244 12.967 1.00 96.12 88 GLU A C 1
ATOM 718 O O . GLU A 1 88 ? -15.306 3.841 13.927 1.00 96.12 88 GLU A O 1
ATOM 723 N N . ASN A 1 89 ? -14.371 1.991 13.074 1.00 95.50 89 ASN A N 1
ATOM 724 C CA . ASN A 1 89 ? -14.466 1.208 14.302 1.00 95.50 89 ASN A CA 1
ATOM 725 C C . ASN A 1 89 ? -13.317 1.467 15.292 1.00 95.50 89 ASN A C 1
ATOM 727 O O . ASN A 1 89 ? -13.263 0.808 16.332 1.00 95.50 89 ASN A O 1
ATOM 731 N N . LYS A 1 90 ? -12.386 2.387 14.990 1.00 93.06 90 LYS A N 1
ATOM 732 C CA . LYS A 1 90 ? -11.193 2.687 15.807 1.00 93.06 90 LYS A CA 1
ATOM 733 C C . LYS A 1 90 ? -10.364 1.435 16.137 1.00 93.06 90 LYS A C 1
ATOM 735 O O . LYS A 1 90 ? -9.831 1.283 17.236 1.00 93.06 90 LYS A O 1
ATOM 740 N N . LYS A 1 91 ? -10.285 0.500 15.186 1.00 93.25 91 LYS A N 1
ATOM 741 C CA . LYS A 1 91 ? -9.592 -0.792 15.322 1.00 93.25 91 LYS A CA 1
ATOM 742 C C . LYS A 1 91 ? -8.238 -0.834 14.623 1.00 93.25 91 LYS A C 1
ATOM 744 O O . LYS A 1 91 ? -7.478 -1.755 14.906 1.00 93.25 91 LYS A O 1
ATOM 749 N N . LEU A 1 92 ? -7.913 0.143 13.769 1.00 91.81 92 LEU A N 1
ATOM 750 C CA . LEU A 1 92 ? -6.668 0.147 12.989 1.00 91.81 92 LEU A CA 1
ATOM 751 C C . LEU A 1 92 ? -5.418 -0.015 13.871 1.00 91.81 92 LEU A C 1
ATOM 753 O O . LEU A 1 92 ? -4.538 -0.804 13.544 1.00 91.81 92 LEU A O 1
ATOM 757 N N . ALA A 1 93 ? -5.394 0.609 15.054 1.00 91.12 93 ALA A N 1
ATOM 758 C CA . ALA A 1 93 ? -4.269 0.515 15.988 1.00 91.12 93 ALA A CA 1
ATOM 759 C C . ALA A 1 93 ? -3.988 -0.893 16.544 1.00 91.12 93 ALA A C 1
ATOM 761 O O . ALA A 1 93 ? -2.894 -1.157 17.056 1.00 91.12 93 ALA A O 1
ATOM 762 N N . LYS A 1 94 ? -4.960 -1.806 16.439 1.00 92.88 94 LYS A N 1
ATOM 763 C CA . LYS A 1 94 ? -4.833 -3.213 16.838 1.00 92.88 94 LYS A CA 1
ATOM 764 C C . LYS A 1 94 ? -4.386 -4.110 15.689 1.00 92.88 94 LYS A C 1
ATOM 766 O O . LYS A 1 94 ? -4.219 -5.303 15.905 1.00 92.88 94 LYS A O 1
ATOM 771 N N . ILE A 1 95 ? -4.213 -3.578 14.483 1.00 94.81 95 ILE A N 1
ATOM 772 C CA . ILE A 1 95 ? -3.833 -4.357 13.307 1.00 94.81 95 ILE A CA 1
ATOM 773 C C . ILE A 1 95 ? -2.315 -4.301 13.118 1.00 94.81 95 ILE A C 1
ATOM 775 O O . ILE A 1 95 ? -1.675 -3.300 13.424 1.00 94.81 95 ILE A O 1
ATOM 779 N N . LEU A 1 96 ? -1.741 -5.410 12.657 1.00 94.88 96 LEU A N 1
ATOM 780 C CA . LEU A 1 96 ? -0.336 -5.538 12.262 1.00 94.88 96 LEU A CA 1
ATOM 781 C C . LEU A 1 96 ? -0.196 -5.688 10.748 1.00 94.88 96 LEU A C 1
ATOM 783 O O . LEU A 1 96 ? 0.731 -5.148 10.154 1.00 94.88 96 LEU A O 1
ATOM 787 N N . ALA A 1 97 ? -1.098 -6.445 10.120 1.00 95.88 97 ALA A N 1
ATOM 788 C CA . ALA A 1 97 ? -1.056 -6.656 8.683 1.00 95.88 97 ALA A CA 1
ATOM 789 C C . ALA A 1 97 ? -2.435 -6.939 8.090 1.00 95.88 97 ALA A C 1
ATOM 791 O O . ALA A 1 97 ? -3.297 -7.529 8.747 1.00 95.88 97 ALA A O 1
ATOM 792 N N . ILE A 1 98 ? -2.598 -6.563 6.824 1.00 96.00 98 ILE A N 1
ATOM 793 C CA . ILE A 1 98 ? -3.775 -6.837 6.000 1.00 96.00 98 ILE A CA 1
ATOM 794 C C . ILE A 1 98 ? -3.288 -7.457 4.689 1.00 96.00 98 ILE A C 1
ATOM 796 O O . ILE A 1 98 ? -2.555 -6.831 3.929 1.00 96.00 98 ILE A O 1
ATOM 800 N N . ASP A 1 99 ? -3.689 -8.690 4.404 1.00 95.81 99 ASP A N 1
ATOM 801 C CA . ASP A 1 99 ? -3.345 -9.389 3.166 1.00 95.81 99 ASP A CA 1
ATOM 802 C C . ASP A 1 99 ? -4.591 -9.563 2.298 1.00 95.81 99 ASP A C 1
ATOM 804 O O . ASP A 1 99 ? -5.503 -10.309 2.652 1.00 95.81 99 ASP A O 1
ATOM 808 N N . VAL A 1 100 ? -4.619 -8.870 1.158 1.00 95.81 100 VAL A N 1
ATOM 809 C CA . VAL A 1 100 ? -5.716 -8.911 0.175 1.00 95.81 100 VAL A CA 1
ATOM 810 C C . VAL A 1 100 ? -5.299 -9.638 -1.105 1.00 95.81 100 VAL A C 1
ATOM 812 O O . VAL A 1 100 ? -5.871 -9.433 -2.178 1.00 95.81 100 VAL A O 1
ATOM 815 N N . ARG A 1 101 ? -4.250 -10.470 -1.041 1.00 93.62 101 ARG A N 1
ATOM 816 C CA . ARG A 1 101 ? -3.786 -11.228 -2.210 1.00 93.62 101 ARG A CA 1
ATOM 817 C C . ARG A 1 101 ? -4.761 -12.320 -2.632 1.00 93.62 101 ARG A C 1
ATOM 819 O O . ARG A 1 101 ? -4.712 -12.703 -3.802 1.00 93.62 101 ARG A O 1
ATOM 826 N N . TYR A 1 102 ? -5.597 -12.784 -1.707 1.00 90.81 102 TYR A N 1
ATOM 827 C CA . TYR A 1 102 ? -6.566 -13.854 -1.900 1.00 90.81 102 TYR A CA 1
ATOM 828 C C . TYR A 1 102 ? -7.847 -13.342 -2.560 1.00 90.81 102 TYR A C 1
ATOM 830 O O . TYR A 1 102 ? -8.325 -12.239 -2.307 1.00 90.81 102 TYR A O 1
ATOM 838 N N . GLU A 1 103 ? -8.401 -14.160 -3.441 1.00 88.06 103 GLU A N 1
ATOM 839 C CA . GLU A 1 103 ? -9.582 -13.812 -4.219 1.00 88.06 103 GLU A CA 1
ATOM 840 C C . GLU A 1 103 ? -10.827 -13.753 -3.324 1.00 88.06 103 GLU A C 1
ATOM 842 O O . GLU A 1 103 ? -11.192 -14.740 -2.690 1.00 88.06 103 GLU A O 1
ATOM 847 N N . GLY A 1 104 ? -11.469 -12.580 -3.258 1.00 85.38 104 GLY A N 1
ATOM 848 C CA . GLY A 1 104 ? -12.686 -12.350 -2.467 1.00 85.38 104 GLY A CA 1
ATOM 849 C C . GLY A 1 104 ? -12.503 -12.438 -0.947 1.00 85.38 104 GLY A C 1
ATOM 850 O O . GLY A 1 104 ? -13.491 -12.436 -0.218 1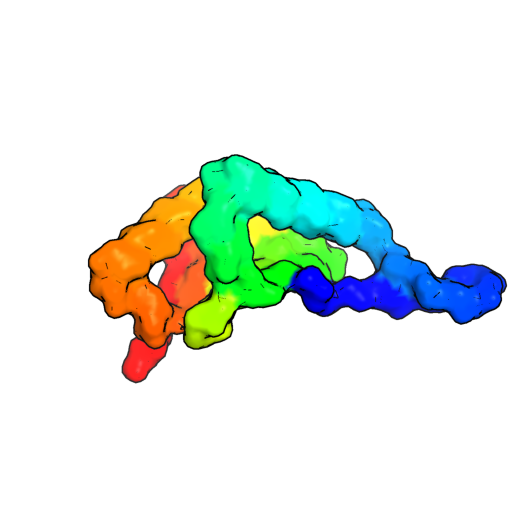.00 85.38 104 GLY A O 1
ATOM 851 N N . GLN A 1 105 ? -11.265 -12.522 -0.461 1.00 89.19 105 GLN A N 1
ATOM 852 C CA . GLN A 1 105 ? -10.949 -12.696 0.953 1.00 89.19 105 GLN A CA 1
ATOM 853 C C . GLN A 1 105 ? -9.822 -11.759 1.373 1.00 89.19 105 GLN A C 1
ATOM 855 O O . GLN A 1 105 ? -8.941 -11.419 0.584 1.00 89.19 105 GLN A O 1
ATOM 860 N N . ALA A 1 106 ? -9.828 -11.385 2.648 1.00 92.50 106 ALA A N 1
ATOM 861 C CA . ALA A 1 106 ? -8.721 -10.683 3.266 1.00 92.50 106 ALA A CA 1
ATOM 862 C C . ALA A 1 106 ? -8.353 -11.331 4.593 1.00 92.50 106 ALA A C 1
ATOM 864 O O . ALA A 1 106 ? -9.224 -11.702 5.380 1.00 92.50 106 ALA A O 1
ATOM 865 N N . VAL A 1 107 ? -7.053 -11.447 4.837 1.00 95.44 107 VAL A N 1
ATOM 866 C CA . VAL A 1 107 ? -6.511 -11.990 6.081 1.00 95.44 107 VAL A CA 1
ATOM 867 C C . VAL A 1 107 ? -5.964 -10.837 6.906 1.00 95.44 107 VAL A C 1
ATOM 869 O O . VAL A 1 107 ? -5.156 -10.047 6.422 1.00 95.44 107 VAL A O 1
ATOM 872 N N . ILE A 1 108 ? -6.408 -10.739 8.156 1.00 95.31 108 ILE A N 1
ATOM 873 C CA . ILE A 1 108 ? -6.021 -9.666 9.070 1.00 95.31 108 ILE A CA 1
ATOM 874 C C . ILE A 1 108 ? -5.233 -10.272 10.225 1.00 95.31 108 ILE A C 1
ATOM 876 O O . ILE A 1 108 ? -5.730 -11.138 10.945 1.00 95.31 108 ILE A O 1
ATOM 880 N N . LYS A 1 109 ? -4.008 -9.786 10.430 1.00 95.81 109 LYS A N 1
ATOM 881 C CA . LYS A 1 109 ? -3.214 -10.096 11.619 1.00 95.81 109 LYS A CA 1
ATOM 882 C C . LYS A 1 109 ? -3.407 -8.983 12.640 1.00 95.81 109 LYS A C 1
ATOM 884 O O . LYS A 1 109 ? -3.111 -7.829 12.338 1.00 95.81 109 LYS A O 1
ATOM 889 N N . SER A 1 110 ? -3.864 -9.333 13.837 1.00 93.69 110 SER A N 1
ATOM 890 C CA . SER A 1 110 ? -4.050 -8.389 14.946 1.00 93.69 110 SER A CA 1
ATOM 891 C C . SER A 1 110 ? -2.925 -8.506 15.978 1.00 93.69 110 SER A C 1
ATOM 893 O O . SER A 1 110 ? -2.237 -9.526 16.039 1.00 93.69 110 SER A O 1
ATOM 895 N N . LYS A 1 111 ? -2.735 -7.455 16.776 1.00 89.44 111 LYS A N 1
ATOM 896 C CA . LYS A 1 111 ? -1.938 -7.465 18.005 1.00 89.44 111 LYS A CA 1
ATOM 897 C C . LYS A 1 111 ? -2.669 -8.321 19.047 1.00 89.44 111 LYS A C 1
ATOM 899 O O . LYS A 1 111 ? -3.889 -8.187 19.172 1.00 89.44 111 LYS A O 1
ATOM 904 N N . SER A 1 112 ? -1.935 -9.205 19.723 1.00 78.75 112 SER A N 1
ATOM 905 C CA . SER A 1 112 ? -2.436 -9.983 20.864 1.00 78.75 112 SER A CA 1
ATOM 906 C C . SER A 1 112 ? -2.692 -9.102 22.080 1.00 78.75 112 SER A C 1
ATOM 908 O O . SER A 1 112 ? -1.972 -8.087 22.222 1.00 78.75 112 SER A O 1
#

Radius of gyration: 15.14 Å; Cα contacts (8 Å, |Δi|>4): 167; chains: 1; bounding box: 44×25×39 Å

Sequence (112 aa):
ITGIHLVNDSTGKKVIENQILMDRAVKILKMIKKNDPFLYSEISELNCSKKGEIIFHLKENDVVVFLGNKDYIRKLNYFATIFYHLVENKKLAKILAIDVRYEGQAVIKSKS

Secondary structure (DSSP, 8-state):
-B---EEE-TTS-EEETTHHHHHHHHHHHHHHHHH-HHHHHHEEEEEE-TT--EEEEETTTT-EEEEESS-HHHHHHHHHHHHHHHHHTT-GGGEEEEE--STT--EEEEP-